Protein AF-A0A0A3XJP4-F1 (afdb_monomer_lite)

Radius of gyration: 14.22 Å; chains: 1; bounding box: 23×41×40 Å

Sequence (82 aa):
MAASVVGTQAFAWDGTNTTTGTSVEIERGQLVRSGRTIEVYDSDQGYKEYDVDSIRRYGRTVEIEATDTATGESTTLEMDDE

Foldseek 3Di:
DDDDDPPPPQDWWWWAWPVVRWIKTFDGPDDDDAQDKGWIQTPVPGIFIWHFHDWDDDDQWIWTWTATPVPRDIIITTTGND

pLDDT: mean 89.26, std 16.91, range [43.28, 98.62]

Organism: Bradyrhizobium japonicum (NCBI:txid375)

InterPro domains:
  IPR035160 Protein of unknown function DUF5334 [PF17268] (13-80)

Secondary structure (DSSP, 8-state):
------------EEEEETTT--EEEEPTT----TT-EEEEEETTTEEEEEEEEEEEEETTEEEEEEEETTT--EEEEEEE--

Structure (mmCIF, N/CA/C/O backbone):
data_AF-A0A0A3XJP4-F1
#
_entry.id   AF-A0A0A3XJP4-F1
#
loop_
_atom_site.group_PDB
_atom_site.id
_atom_site.type_symbol
_atom_site.label_atom_id
_atom_site.label_alt_id
_atom_site.label_comp_id
_atom_site.label_asym_id
_atom_site.label_entity_id
_atom_site.label_seq_id
_atom_site.pdbx_PDB_ins_code
_atom_site.Cartn_x
_atom_site.Cartn_y
_atom_site.Cartn_z
_atom_site.occupancy
_atom_site.B_iso_or_equiv
_atom_site.auth_seq_id
_atom_site.auth_comp_id
_atom_site.auth_asym_id
_atom_site.auth_atom_id
_atom_site.pdbx_PDB_model_num
ATOM 1 N N . MET A 1 1 ? 2.600 -35.582 -30.955 1.00 48.25 1 MET A N 1
ATOM 2 C CA . MET A 1 1 ? 2.710 -34.110 -30.965 1.00 48.25 1 MET A CA 1
ATOM 3 C C . MET A 1 1 ? 2.581 -33.650 -29.527 1.00 48.25 1 MET A C 1
ATOM 5 O O . MET A 1 1 ? 1.550 -33.911 -28.926 1.00 48.25 1 MET A O 1
ATOM 9 N N . ALA A 1 2 ? 3.650 -33.111 -28.944 1.00 43.28 2 ALA A N 1
ATOM 10 C CA . ALA A 1 2 ? 3.619 -32.583 -27.585 1.00 43.28 2 ALA A CA 1
ATOM 11 C C . ALA A 1 2 ? 3.126 -31.133 -27.658 1.00 43.28 2 ALA A C 1
ATOM 13 O O . ALA A 1 2 ? 3.754 -30.307 -28.315 1.00 43.28 2 ALA A O 1
ATOM 14 N N . ALA A 1 3 ? 1.972 -30.853 -27.058 1.00 45.75 3 ALA A N 1
ATOM 15 C CA . ALA A 1 3 ? 1.485 -29.492 -26.893 1.00 45.75 3 ALA A CA 1
ATOM 16 C C . ALA A 1 3 ?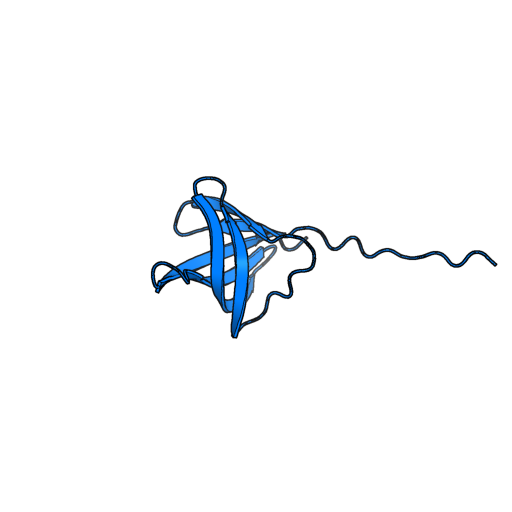 2.212 -28.878 -25.691 1.00 45.75 3 ALA A C 1
ATOM 18 O O . ALA A 1 3 ? 1.967 -29.265 -24.550 1.00 45.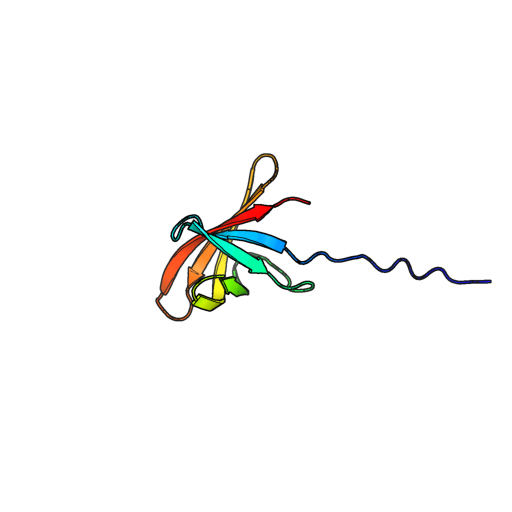75 3 ALA A O 1
ATOM 19 N N . SER A 1 4 ? 3.146 -27.966 -25.954 1.00 46.09 4 SER A N 1
ATOM 20 C CA . SER A 1 4 ? 3.808 -27.185 -24.912 1.00 46.09 4 SER A CA 1
ATOM 21 C C . SER A 1 4 ? 2.807 -26.193 -24.325 1.00 46.09 4 SER A C 1
ATOM 23 O O . SER A 1 4 ? 2.412 -25.236 -24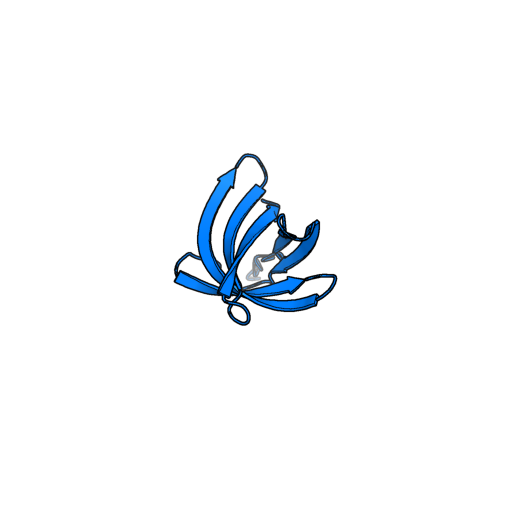.989 1.00 46.09 4 SER A O 1
ATOM 25 N N . VAL A 1 5 ? 2.388 -26.427 -23.083 1.00 49.25 5 VAL A N 1
ATOM 26 C CA . VAL A 1 5 ? 1.652 -25.441 -22.288 1.00 49.25 5 VAL A CA 1
ATOM 27 C C . VAL A 1 5 ? 2.655 -24.360 -21.897 1.00 49.25 5 VAL A C 1
ATOM 29 O O . VAL A 1 5 ? 3.469 -24.556 -20.998 1.00 49.25 5 VAL A O 1
ATOM 32 N N . VAL A 1 6 ? 2.639 -23.231 -22.603 1.00 52.31 6 VAL A N 1
ATOM 33 C CA . VAL A 1 6 ? 3.330 -22.020 -22.149 1.00 52.31 6 VAL A CA 1
ATOM 34 C C . VAL A 1 6 ? 2.501 -21.473 -20.991 1.00 52.31 6 VAL A C 1
ATOM 36 O O . VAL A 1 6 ? 1.547 -20.728 -21.192 1.00 52.31 6 VAL A O 1
ATOM 39 N N . GLY A 1 7 ? 2.801 -21.933 -19.777 1.00 43.34 7 GLY A N 1
ATOM 40 C CA . GLY A 1 7 ? 2.255 -21.348 -18.562 1.00 43.34 7 GLY A CA 1
ATOM 41 C C . GLY A 1 7 ? 2.848 -19.957 -18.399 1.00 43.34 7 GLY A C 1
ATOM 42 O O . GLY A 1 7 ? 4.042 -19.824 -18.138 1.00 43.34 7 GLY A O 1
ATOM 43 N N . THR A 1 8 ? 2.037 -18.919 -18.581 1.00 44.84 8 THR A N 1
ATOM 44 C CA . THR A 1 8 ? 2.387 -17.567 -18.156 1.00 44.84 8 THR A CA 1
ATOM 45 C C . THR A 1 8 ? 2.653 -17.614 -16.659 1.00 44.84 8 THR A C 1
ATOM 47 O O . THR A 1 8 ? 1.753 -17.841 -15.850 1.00 44.84 8 THR A O 1
ATOM 50 N N . GLN A 1 9 ? 3.915 -17.437 -16.281 1.00 43.31 9 GLN A N 1
ATOM 51 C CA . GLN A 1 9 ? 4.256 -17.115 -14.911 1.00 43.31 9 GLN A CA 1
ATOM 52 C C . GLN A 1 9 ? 3.671 -15.715 -14.636 1.00 43.31 9 GLN A C 1
ATOM 54 O O . GLN A 1 9 ? 4.315 -14.722 -14.919 1.00 43.31 9 GLN A O 1
ATOM 59 N N . ALA A 1 10 ? 2.413 -15.605 -14.202 1.00 52.00 10 ALA A N 1
ATOM 60 C CA . ALA A 1 10 ? 1.882 -14.352 -13.658 1.00 52.00 10 ALA A CA 1
ATOM 61 C C . ALA A 1 10 ? 2.577 -14.038 -12.314 1.00 52.00 10 ALA A C 1
ATOM 63 O O . ALA A 1 10 ? 2.254 -14.629 -11.297 1.00 52.00 10 ALA A O 1
ATOM 64 N N . PHE A 1 11 ? 3.647 -13.268 -12.272 1.00 58.00 11 PHE A N 1
ATOM 65 C CA . PHE A 1 11 ? 4.318 -13.020 -10.991 1.00 58.00 11 PHE A CA 1
ATOM 66 C C . PHE A 1 11 ? 3.349 -12.347 -9.991 1.00 58.00 11 PHE A C 1
ATOM 68 O O . PHE A 1 11 ? 2.341 -11.762 -10.406 1.00 58.00 11 PHE A O 1
ATOM 75 N N . ALA A 1 12 ? 3.558 -12.584 -8.689 1.00 82.62 12 ALA A N 1
ATOM 76 C CA . ALA A 1 12 ? 2.963 -11.704 -7.682 1.00 82.62 12 ALA A CA 1
ATOM 77 C C . ALA A 1 12 ? 3.536 -10.304 -7.920 1.00 82.62 12 ALA A C 1
ATOM 79 O O . ALA A 1 12 ? 4.583 -10.192 -8.551 1.00 82.62 12 ALA A O 1
ATOM 80 N N . TRP A 1 13 ? 2.824 -9.262 -7.512 1.00 94.00 13 TRP A N 1
ATOM 81 C CA . TRP A 1 13 ? 3.295 -7.906 -7.738 1.00 94.00 13 TRP A CA 1
ATOM 82 C C . TRP A 1 13 ? 3.844 -7.338 -6.442 1.00 94.00 13 TRP A C 1
ATOM 84 O O . TRP A 1 13 ? 3.069 -7.020 -5.540 1.00 94.00 13 TRP A O 1
ATOM 94 N N . ASP A 1 14 ? 5.164 -7.244 -6.355 1.00 96.12 14 ASP A N 1
ATOM 95 C CA . ASP A 1 14 ? 5.864 -6.684 -5.205 1.00 96.12 14 ASP A CA 1
ATOM 96 C C . ASP A 1 14 ? 5.924 -5.151 -5.281 1.00 96.12 14 ASP A C 1
ATOM 98 O O . ASP A 1 14 ? 5.946 -4.552 -6.363 1.00 96.12 14 ASP A O 1
ATOM 102 N N . GLY A 1 15 ? 5.930 -4.494 -4.123 1.00 96.69 15 GLY A N 1
ATOM 103 C CA . GLY A 1 15 ? 5.978 -3.041 -4.051 1.00 96.69 15 GLY A CA 1
ATOM 104 C C . GLY A 1 15 ? 6.148 -2.474 -2.647 1.00 96.69 15 GLY A C 1
ATOM 105 O O . GLY A 1 15 ? 6.471 -3.167 -1.680 1.00 96.69 15 GLY A O 1
ATOM 106 N N . THR A 1 16 ? 5.926 -1.167 -2.534 1.00 98.06 16 THR A N 1
ATOM 107 C CA . THR A 1 16 ? 5.967 -0.413 -1.277 1.00 98.06 16 THR A CA 1
ATOM 108 C C . THR A 1 16 ? 4.727 0.462 -1.140 1.00 98.06 16 THR A C 1
ATOM 110 O O . THR A 1 16 ? 4.362 1.197 -2.058 1.00 98.06 16 THR A O 1
ATOM 113 N N . ASN A 1 17 ? 4.095 0.446 0.032 1.00 97.94 17 ASN A N 1
ATOM 114 C CA . ASN A 1 17 ? 3.128 1.474 0.391 1.00 97.94 17 ASN A CA 1
ATOM 115 C C . ASN A 1 17 ? 3.893 2.750 0.766 1.00 97.94 17 ASN A C 1
ATOM 117 O O . ASN A 1 17 ? 4.596 2.794 1.773 1.00 97.94 17 ASN A O 1
ATOM 121 N N . THR A 1 18 ? 3.768 3.811 -0.026 1.00 96.69 18 THR A N 1
ATOM 122 C CA . THR A 1 18 ? 4.564 5.034 0.171 1.00 96.69 18 THR A CA 1
ATOM 123 C C . THR A 1 18 ? 4.083 5.889 1.346 1.00 96.69 18 THR A C 1
ATOM 125 O O . THR A 1 18 ? 4.806 6.775 1.799 1.00 96.69 18 THR A O 1
ATOM 128 N N . THR A 1 19 ? 2.883 5.625 1.874 1.00 95.31 19 THR A N 1
ATOM 129 C CA . THR A 1 19 ? 2.347 6.305 3.064 1.00 95.31 19 THR A CA 1
ATOM 130 C C . THR A 1 19 ? 2.957 5.748 4.347 1.00 95.31 19 THR A C 1
ATOM 132 O O . THR A 1 19 ? 3.318 6.513 5.240 1.00 95.31 19 THR A O 1
ATOM 135 N N . THR A 1 20 ? 3.078 4.425 4.444 1.00 95.62 20 THR A N 1
ATOM 136 C CA . THR A 1 20 ? 3.592 3.721 5.632 1.00 95.62 20 THR A CA 1
ATOM 137 C C . THR A 1 20 ? 5.075 3.364 5.520 1.00 95.62 20 THR A C 1
ATOM 139 O O . THR A 1 20 ? 5.744 3.215 6.539 1.00 95.62 20 THR A O 1
ATOM 142 N N . GLY A 1 21 ? 5.603 3.250 4.300 1.00 97.50 21 GLY A N 1
ATOM 143 C CA . GLY A 1 21 ? 6.947 2.750 4.006 1.00 97.50 21 GLY A CA 1
ATOM 144 C C . GLY A 1 21 ? 7.079 1.226 4.095 1.00 97.50 21 GLY A C 1
ATOM 145 O O . GLY A 1 21 ? 8.200 0.721 4.085 1.00 97.50 21 GLY A O 1
ATOM 146 N N . THR A 1 22 ? 5.965 0.501 4.217 1.00 97.94 22 THR A N 1
ATOM 147 C CA . THR A 1 22 ? 5.930 -0.961 4.355 1.00 97.94 22 THR A CA 1
ATOM 148 C C . THR A 1 22 ? 6.018 -1.647 2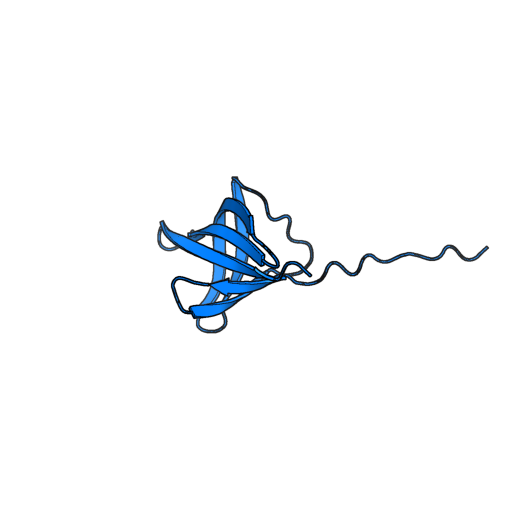.999 1.00 97.94 22 THR A C 1
ATOM 150 O O . THR A 1 22 ? 5.540 -1.128 1.986 1.00 97.94 22 THR A O 1
ATOM 153 N N . SER A 1 23 ? 6.625 -2.833 2.980 1.00 98.06 23 SER A N 1
ATOM 154 C CA . SER A 1 23 ? 6.604 -3.695 1.800 1.00 98.06 23 SER A CA 1
ATOM 155 C C . SER A 1 23 ? 5.207 -4.271 1.616 1.00 98.06 23 SER A C 1
ATOM 157 O O . SER A 1 23 ? 4.574 -4.694 2.589 1.00 98.06 23 SER A O 1
ATOM 159 N N . VAL A 1 24 ? 4.749 -4.298 0.368 1.00 98.12 24 VAL A N 1
ATOM 160 C CA . VAL A 1 24 ? 3.437 -4.824 0.001 1.00 98.12 24 VAL A CA 1
ATOM 161 C C . VAL A 1 24 ? 3.529 -5.816 -1.151 1.00 98.12 24 VAL A C 1
ATOM 163 O O . VAL A 1 24 ? 4.403 -5.695 -2.003 1.00 98.12 24 VAL A O 1
ATOM 166 N N . GLU A 1 25 ? 2.602 -6.770 -1.190 1.00 97.88 25 GLU A N 1
ATOM 167 C CA . GLU A 1 25 ? 2.485 -7.761 -2.262 1.00 97.88 25 GLU A CA 1
ATOM 168 C C . GLU A 1 25 ? 1.022 -7.879 -2.714 1.00 97.88 25 GLU A C 1
ATOM 170 O O . GLU A 1 25 ? 0.109 -7.993 -1.893 1.00 97.88 25 GLU A O 1
ATOM 175 N N . ILE A 1 26 ? 0.787 -7.872 -4.027 1.00 96.69 26 ILE A N 1
ATOM 176 C CA . ILE A 1 26 ? -0.493 -8.270 -4.626 1.00 96.69 26 ILE A CA 1
ATOM 177 C C . ILE A 1 26 ? -0.344 -9.690 -5.158 1.00 96.69 26 ILE A C 1
ATOM 179 O O . ILE A 1 26 ? 0.466 -9.950 -6.052 1.00 96.69 26 ILE A O 1
ATOM 183 N N . GLU A 1 27 ? -1.168 -10.609 -4.657 1.00 93.06 27 GLU A N 1
ATOM 184 C CA . GLU A 1 27 ? -1.096 -12.004 -5.076 1.00 93.06 27 GLU A CA 1
ATOM 185 C C . GLU A 1 27 ? -1.343 -12.179 -6.586 1.00 93.06 27 GLU A C 1
ATOM 187 O O . GLU A 1 27 ? -2.181 -11.525 -7.223 1.00 93.06 27 GLU A O 1
ATOM 192 N N . ARG A 1 28 ? -0.628 -13.150 -7.165 1.00 88.12 28 ARG A N 1
ATOM 193 C CA . ARG A 1 28 ? -0.767 -13.565 -8.565 1.00 88.12 28 ARG A CA 1
ATOM 194 C C . ARG A 1 28 ? -2.236 -13.774 -8.945 1.00 88.12 28 ARG A C 1
ATOM 196 O O . ARG A 1 28 ? -2.956 -14.558 -8.336 1.00 88.12 28 ARG A O 1
ATOM 203 N N . GLY A 1 29 ? -2.624 -13.211 -10.088 1.00 86.62 29 GLY A N 1
ATOM 204 C CA . GLY A 1 29 ? -3.915 -13.492 -10.725 1.00 86.62 29 GLY A CA 1
ATOM 205 C C . GLY A 1 29 ? -5.044 -12.548 -10.317 1.00 86.62 29 GLY A C 1
ATOM 206 O O . GLY A 1 29 ? -6.126 -12.628 -10.906 1.00 86.62 29 GLY A O 1
ATOM 207 N N . GLN A 1 30 ? -4.794 -11.613 -9.397 1.00 92.19 30 GLN A N 1
ATOM 208 C CA . GLN A 1 30 ? -5.697 -10.489 -9.190 1.00 92.19 30 GLN A CA 1
ATOM 209 C C . GLN A 1 30 ? -5.709 -9.566 -10.411 1.00 92.19 30 GLN A C 1
ATOM 211 O O . GLN A 1 30 ? -4.685 -9.285 -11.034 1.00 92.19 30 GLN A O 1
ATOM 216 N N . LEU A 1 31 ? -6.898 -9.086 -10.777 1.00 91.88 31 LEU A N 1
ATOM 217 C CA . LEU A 1 31 ? -7.053 -8.171 -11.900 1.00 91.88 31 LEU A CA 1
ATOM 218 C C . LEU A 1 31 ? -7.101 -6.722 -11.412 1.00 91.88 31 LEU A C 1
ATOM 220 O O . LEU A 1 31 ? -8.183 -6.160 -11.210 1.00 91.88 31 LEU A O 1
ATOM 224 N N . VAL A 1 32 ? -5.918 -6.126 -11.302 1.00 93.94 32 VAL A N 1
ATOM 225 C CA . VAL A 1 32 ? -5.710 -4.747 -10.851 1.00 93.94 32 VAL A CA 1
ATOM 226 C C . VAL A 1 32 ? -6.186 -3.752 -11.918 1.00 93.94 32 VAL A C 1
ATOM 228 O O . VAL A 1 32 ? -5.664 -3.709 -13.034 1.00 93.94 32 VAL A O 1
ATOM 231 N N . ARG A 1 33 ? -7.227 -2.970 -11.605 1.00 94.81 33 ARG A N 1
ATOM 232 C CA . ARG A 1 33 ? -7.721 -1.850 -12.431 1.00 94.81 33 ARG A CA 1
ATOM 233 C C . ARG A 1 33 ? -8.486 -0.844 -11.574 1.00 94.81 33 ARG A C 1
ATOM 235 O O . ARG A 1 33 ? -9.122 -1.254 -10.609 1.00 94.81 33 ARG A O 1
ATOM 242 N N . SER A 1 34 ? -8.550 0.410 -12.019 1.00 96.94 34 SER A N 1
ATOM 243 C CA . SER A 1 34 ? -9.438 1.422 -11.435 1.00 96.94 34 SER A CA 1
ATOM 244 C C . SER A 1 34 ? -10.888 0.947 -11.306 1.00 96.94 34 SER A C 1
ATOM 246 O O . SER A 1 34 ? -11.430 0.285 -12.203 1.00 96.94 34 SER A O 1
ATOM 248 N N . GLY A 1 35 ? -11.519 1.313 -10.191 1.00 95.69 35 GLY A N 1
ATOM 249 C CA . GLY A 1 35 ? -12.886 0.940 -9.836 1.00 95.69 35 GLY A CA 1
ATOM 250 C C . GLY A 1 35 ? -13.039 -0.518 -9.402 1.00 95.69 35 GLY A C 1
ATOM 251 O O . GLY A 1 35 ? -14.122 -1.086 -9.559 1.00 95.69 35 GLY A O 1
ATOM 252 N N . ARG A 1 36 ? -11.966 -1.162 -8.934 1.00 96.50 36 ARG A N 1
ATOM 253 C CA . ARG A 1 36 ? -12.028 -2.486 -8.307 1.00 96.50 36 ARG A CA 1
ATOM 254 C C . ARG A 1 36 ? -11.336 -2.490 -6.964 1.00 96.50 36 ARG A C 1
ATOM 256 O O . ARG A 1 36 ? -10.300 -1.859 -6.818 1.00 96.50 36 ARG A O 1
ATOM 263 N N . THR A 1 37 ? -11.867 -3.308 -6.071 1.00 98.12 37 THR A N 1
ATOM 264 C CA . THR A 1 37 ? -11.191 -3.715 -4.849 1.00 98.12 37 THR A CA 1
ATOM 265 C C . THR A 1 37 ? -10.139 -4.778 -5.168 1.00 98.12 37 THR A C 1
ATOM 267 O O . THR A 1 37 ? -10.399 -5.695 -5.958 1.00 98.12 37 THR A O 1
ATOM 270 N N . ILE A 1 38 ? -8.959 -4.635 -4.578 1.00 97.62 38 ILE A N 1
ATOM 271 C CA . ILE A 1 38 ? -7.858 -5.600 -4.602 1.00 97.62 38 ILE A CA 1
ATOM 272 C C . ILE A 1 38 ? -7.481 -5.974 -3.169 1.00 97.62 38 ILE A C 1
ATOM 274 O O . ILE A 1 38 ? -7.705 -5.192 -2.245 1.00 97.62 38 ILE A O 1
ATOM 278 N N . GLU A 1 39 ? -6.899 -7.156 -3.000 1.00 97.94 39 GLU A N 1
ATOM 279 C CA . GLU A 1 39 ? -6.306 -7.583 -1.733 1.00 97.94 39 GLU A CA 1
ATOM 280 C C . GLU A 1 39 ? -4.786 -7.441 -1.829 1.00 97.94 39 GLU A C 1
ATOM 282 O O . GLU A 1 39 ? -4.173 -7.835 -2.825 1.00 97.94 39 GLU A O 1
ATOM 287 N N . VAL A 1 40 ? -4.197 -6.843 -0.801 1.00 98.06 40 VAL A N 1
ATOM 288 C CA . VAL A 1 40 ? -2.778 -6.509 -0.718 1.00 98.06 40 VAL A CA 1
ATOM 289 C C . VAL A 1 40 ? -2.260 -7.020 0.618 1.00 98.06 40 VAL A C 1
ATOM 291 O O . VAL A 1 40 ? -2.810 -6.679 1.665 1.00 98.06 40 VAL A O 1
ATOM 294 N N . TYR A 1 41 ? -1.207 -7.827 0.605 1.00 97.88 41 TYR A N 1
ATOM 295 C CA . TYR A 1 41 ? -0.490 -8.181 1.822 1.00 97.88 41 TYR A CA 1
ATOM 296 C C . TYR A 1 41 ? 0.447 -7.035 2.210 1.00 97.88 41 TYR A C 1
ATOM 298 O O . TYR A 1 41 ? 1.301 -6.658 1.417 1.00 97.88 41 TYR A O 1
ATOM 306 N N . ASP A 1 42 ? 0.301 -6.491 3.417 1.00 97.81 42 ASP A N 1
ATOM 307 C CA . ASP A 1 42 ? 1.208 -5.514 4.023 1.00 97.81 42 ASP A CA 1
ATOM 308 C C . ASP A 1 42 ? 2.095 -6.199 5.075 1.00 97.81 42 ASP A C 1
ATOM 310 O O . ASP A 1 42 ? 1.603 -6.955 5.918 1.00 97.81 42 ASP A O 1
ATOM 314 N N . SER A 1 43 ? 3.407 -5.941 5.050 1.00 97.50 43 SER A N 1
ATOM 315 C CA . SER A 1 43 ? 4.368 -6.621 5.932 1.00 97.50 43 SER A CA 1
ATOM 316 C C . SER A 1 43 ? 4.130 -6.406 7.428 1.00 97.50 43 SER A C 1
ATOM 318 O O . SER A 1 43 ? 4.495 -7.270 8.229 1.00 97.50 43 SER A O 1
ATOM 320 N N . ASP A 1 44 ? 3.529 -5.279 7.805 1.00 97.56 44 ASP A N 1
ATOM 321 C CA . ASP A 1 44 ? 3.327 -4.885 9.199 1.00 97.56 44 ASP A CA 1
ATOM 322 C C . ASP A 1 44 ? 1.883 -5.124 9.650 1.00 97.56 44 ASP A C 1
ATOM 324 O O . ASP A 1 44 ? 1.632 -5.383 10.831 1.00 97.56 44 ASP A O 1
ATOM 328 N N . GLN A 1 45 ? 0.927 -5.032 8.723 1.00 95.31 45 GLN A N 1
ATOM 329 C CA . GLN A 1 45 ? -0.508 -5.068 9.018 1.00 95.31 45 GLN A CA 1
ATOM 330 C C . GLN A 1 45 ? -1.204 -6.360 8.564 1.00 95.31 45 GLN A C 1
ATOM 332 O O . GLN A 1 45 ? -2.322 -6.631 9.005 1.00 95.31 45 GLN A O 1
ATOM 337 N N . GLY A 1 46 ? -0.549 -7.186 7.745 1.00 97.31 46 GLY A N 1
ATOM 338 C CA . GLY A 1 46 ? -1.153 -8.354 7.108 1.00 97.31 46 GLY A CA 1
ATOM 339 C C . GLY A 1 46 ? -2.017 -7.973 5.903 1.00 97.31 46 GLY A C 1
ATOM 340 O O . GLY A 1 46 ? -1.824 -6.927 5.293 1.00 97.31 46 GLY A O 1
ATOM 341 N N . TYR A 1 47 ? -2.965 -8.835 5.534 1.00 97.44 47 TYR A N 1
ATOM 342 C CA . TYR A 1 47 ? -3.829 -8.597 4.374 1.00 97.44 47 TYR A CA 1
ATOM 343 C C . TYR A 1 47 ? -4.789 -7.425 4.591 1.00 97.44 47 TYR A C 1
ATOM 345 O O . TYR A 1 47 ? -5.452 -7.321 5.628 1.00 97.44 47 TYR A O 1
ATOM 353 N N . LYS A 1 48 ? -4.885 -6.575 3.571 1.00 97.81 48 LYS A N 1
ATOM 354 C CA . LYS A 1 48 ? -5.751 -5.401 3.512 1.00 97.81 48 LYS A CA 1
ATOM 355 C C . LYS A 1 48 ? -6.461 -5.328 2.170 1.00 97.81 48 LYS A C 1
ATOM 357 O O . LYS A 1 48 ? -5.922 -5.734 1.144 1.00 97.81 48 LYS A O 1
ATO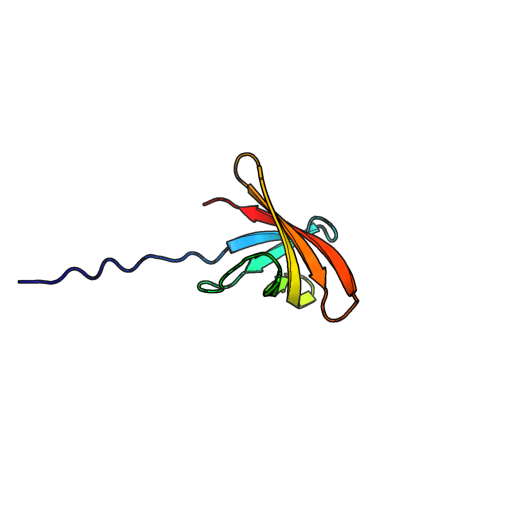M 362 N N . GLU A 1 49 ? -7.661 -4.765 2.184 1.00 98.25 49 GLU A N 1
ATOM 363 C CA . GLU A 1 49 ? -8.443 -4.513 0.979 1.00 98.25 49 GLU A CA 1
ATOM 364 C C . GLU A 1 49 ? -8.376 -3.032 0.603 1.00 98.25 49 GLU A C 1
ATOM 366 O O . GLU A 1 49 ? -8.504 -2.142 1.448 1.00 98.25 49 GLU A O 1
ATOM 371 N N . TYR A 1 50 ? -8.189 -2.778 -0.688 1.00 98.50 50 TYR A N 1
ATOM 372 C CA . TYR A 1 50 ? -8.017 -1.441 -1.236 1.00 98.50 50 TYR A CA 1
ATOM 373 C C . TYR A 1 50 ? -8.877 -1.253 -2.478 1.00 98.50 50 TYR A C 1
ATOM 375 O O . TYR A 1 50 ? -8.793 -2.043 -3.419 1.00 98.50 50 TYR A O 1
ATOM 383 N N . ASP A 1 51 ? -9.663 -0.183 -2.518 1.00 98.62 51 ASP A N 1
ATOM 384 C CA . ASP A 1 51 ? -10.343 0.261 -3.729 1.00 98.62 51 ASP A CA 1
ATOM 385 C C . ASP A 1 51 ? -9.366 1.032 -4.614 1.00 98.62 51 ASP A C 1
ATOM 387 O O . ASP A 1 51 ? -8.810 2.049 -4.210 1.00 98.62 51 ASP A O 1
ATOM 391 N N . VAL A 1 52 ? -9.142 0.545 -5.834 1.00 98.44 52 VAL A N 1
ATOM 392 C CA . VAL A 1 52 ? -8.220 1.175 -6.779 1.00 98.44 52 VAL A CA 1
ATOM 393 C C . VAL A 1 52 ? -8.871 2.401 -7.404 1.00 98.44 52 VAL A C 1
ATOM 395 O O . VAL A 1 52 ? -9.816 2.289 -8.193 1.00 98.44 52 VAL A O 1
ATOM 398 N N . ASP A 1 53 ? -8.292 3.563 -7.141 1.00 98.25 53 ASP A N 1
ATOM 399 C CA . ASP A 1 53 ? -8.728 4.836 -7.696 1.00 98.25 53 ASP A CA 1
ATOM 400 C C . ASP A 1 53 ? -8.082 5.065 -9.068 1.00 98.25 53 ASP A C 1
ATOM 402 O O . ASP A 1 53 ? -8.759 5.286 -10.079 1.00 98.25 53 ASP A O 1
ATOM 406 N N . SER A 1 54 ? -6.756 4.946 -9.152 1.00 98.00 54 SER A N 1
ATOM 407 C CA . SER A 1 54 ? -5.996 5.264 -10.364 1.00 98.00 54 SER A CA 1
ATOM 408 C C . SER A 1 54 ? -4.716 4.434 -10.482 1.00 98.00 54 SER A C 1
ATOM 410 O O . SER A 1 54 ? -4.173 3.971 -9.486 1.00 98.00 54 SER A O 1
ATOM 412 N N . ILE A 1 55 ? -4.263 4.206 -11.721 1.00 97.38 55 ILE A N 1
ATOM 413 C CA . ILE A 1 55 ? -3.042 3.448 -12.030 1.00 97.38 55 ILE A CA 1
ATOM 414 C C . ILE A 1 55 ? -2.205 4.254 -13.015 1.00 97.38 55 ILE A C 1
ATOM 416 O O . ILE A 1 55 ? -2.705 4.662 -14.071 1.00 97.38 55 ILE A O 1
ATOM 420 N N . ARG A 1 56 ? -0.927 4.463 -12.698 1.00 96.69 56 ARG A N 1
ATOM 421 C CA . ARG A 1 56 ? 0.002 5.253 -13.511 1.00 96.69 56 ARG A CA 1
ATOM 422 C C . ARG A 1 56 ? 1.362 4.569 -13.587 1.00 96.69 56 ARG A C 1
ATOM 424 O O . ARG A 1 56 ? 1.920 4.169 -12.578 1.00 96.69 56 ARG A O 1
ATOM 431 N N . ARG A 1 57 ? 1.908 4.447 -14.797 1.00 94.38 57 ARG A N 1
ATOM 432 C CA . ARG A 1 57 ? 3.258 3.913 -15.025 1.00 94.38 57 ARG A CA 1
ATOM 433 C C . ARG A 1 57 ? 4.281 5.043 -15.013 1.00 94.38 57 ARG A C 1
ATOM 435 O O . ARG A 1 57 ? 4.134 5.988 -15.791 1.00 94.38 57 ARG A O 1
ATOM 442 N N . TYR A 1 58 ? 5.338 4.897 -14.219 1.00 89.25 58 TYR A N 1
ATOM 443 C CA . TYR A 1 58 ? 6.449 5.843 -14.147 1.00 89.25 58 TYR A CA 1
ATOM 444 C C . TYR A 1 58 ? 7.791 5.108 -14.129 1.00 89.25 58 TYR A C 1
ATOM 446 O O . TYR A 1 58 ? 8.160 4.443 -13.172 1.00 89.25 58 TYR A O 1
ATOM 454 N N . GLY A 1 59 ? 8.576 5.254 -15.199 1.00 90.62 59 GLY A N 1
ATOM 455 C CA . GLY A 1 59 ? 9.908 4.652 -15.266 1.00 90.62 59 GLY A CA 1
ATOM 456 C C . GLY A 1 59 ? 9.868 3.122 -15.197 1.00 90.62 59 GLY A C 1
ATOM 457 O O . GLY A 1 59 ? 9.563 2.487 -16.200 1.00 90.62 59 GLY A O 1
ATOM 458 N N . ARG A 1 60 ? 10.247 2.563 -14.041 1.00 91.75 60 ARG A N 1
ATOM 459 C CA . ARG A 1 60 ? 10.296 1.116 -13.756 1.00 91.75 60 ARG A CA 1
ATOM 460 C C . ARG A 1 60 ? 9.270 0.685 -12.703 1.00 91.75 60 ARG A C 1
ATOM 462 O O . ARG A 1 60 ? 9.375 -0.423 -12.195 1.00 91.75 60 ARG A O 1
ATOM 469 N N . THR A 1 61 ? 8.334 1.561 -12.353 1.00 94.56 61 THR A N 1
ATOM 470 C CA . THR A 1 61 ? 7.312 1.292 -11.343 1.00 94.56 61 THR A CA 1
ATOM 471 C C . THR A 1 61 ? 5.918 1.622 -11.866 1.00 94.56 61 THR A C 1
ATOM 473 O O . THR A 1 61 ? 5.729 2.352 -12.854 1.00 94.56 61 THR A O 1
ATOM 476 N N . VAL A 1 62 ? 4.920 1.061 -11.193 1.00 96.44 62 VAL A N 1
ATOM 477 C CA . VAL A 1 62 ? 3.509 1.382 -11.361 1.00 96.44 62 VAL A CA 1
ATOM 478 C C . VAL A 1 62 ? 2.965 1.896 -10.043 1.00 96.44 62 VAL A C 1
ATOM 480 O O . VAL A 1 62 ? 2.919 1.176 -9.056 1.00 96.44 62 VAL A O 1
ATOM 483 N N . GLU A 1 63 ? 2.515 3.141 -10.041 1.00 97.44 63 GLU A N 1
ATOM 484 C CA . GLU A 1 63 ? 1.828 3.733 -8.905 1.00 97.44 63 GLU A CA 1
ATOM 485 C C . GLU A 1 63 ? 0.333 3.424 -8.983 1.00 97.44 63 GLU A C 1
ATOM 487 O O . GLU A 1 63 ? -0.324 3.662 -10.006 1.00 97.44 63 GLU A O 1
ATOM 492 N N . ILE A 1 64 ? -0.205 2.924 -7.879 1.00 97.94 64 ILE A N 1
ATOM 493 C CA . ILE A 1 64 ? -1.624 2.687 -7.660 1.00 97.94 64 ILE A CA 1
ATOM 494 C C . ILE A 1 64 ? -2.074 3.645 -6.560 1.00 97.94 64 ILE A C 1
ATOM 496 O O . ILE A 1 64 ? -1.691 3.497 -5.402 1.00 97.94 64 ILE A O 1
ATOM 500 N N . GLU A 1 65 ? -2.891 4.631 -6.916 1.00 98.31 65 GLU A N 1
ATOM 501 C CA . GLU A 1 65 ? -3.647 5.408 -5.933 1.00 98.31 65 GLU A CA 1
ATOM 502 C C . GLU A 1 65 ? -4.847 4.560 -5.506 1.00 98.31 65 GLU A C 1
ATOM 504 O O . GLU A 1 65 ? -5.593 4.072 -6.365 1.00 98.31 65 GLU A O 1
ATOM 509 N N . ALA A 1 66 ? -5.004 4.350 -4.201 1.00 98.25 66 ALA A N 1
ATOM 510 C CA . ALA A 1 66 ? -6.043 3.483 -3.667 1.00 98.25 66 ALA A CA 1
ATOM 511 C C . ALA A 1 66 ? -6.575 3.968 -2.318 1.00 98.25 66 ALA A C 1
ATOM 513 O O . ALA A 1 66 ? -5.893 4.685 -1.585 1.00 98.25 66 ALA A O 1
ATOM 514 N N . THR A 1 67 ? -7.772 3.517 -1.965 1.00 98.50 67 THR A N 1
ATOM 515 C CA . THR A 1 67 ? -8.440 3.845 -0.705 1.00 98.50 67 THR A CA 1
ATOM 516 C C . THR A 1 67 ? -8.644 2.581 0.126 1.00 98.50 67 THR A C 1
ATOM 518 O O . THR A 1 67 ? -9.186 1.594 -0.364 1.00 98.50 67 THR A O 1
ATOM 521 N N . ASP A 1 68 ? -8.189 2.597 1.379 1.00 98.00 68 ASP A N 1
ATOM 522 C CA . ASP A 1 68 ? -8.377 1.507 2.343 1.00 98.00 68 ASP A CA 1
ATOM 523 C C . ASP A 1 68 ? -9.874 1.302 2.608 1.00 98.00 68 ASP A C 1
ATOM 525 O O . ASP A 1 68 ? -10.569 2.234 3.021 1.00 98.00 68 ASP A O 1
ATOM 529 N N . THR A 1 69 ? -10.394 0.098 2.372 1.00 98.00 69 THR A N 1
ATOM 530 C CA . THR A 1 69 ? -11.839 -0.158 2.503 1.00 98.00 69 THR A CA 1
ATOM 531 C C . THR A 1 69 ? -12.313 -0.176 3.957 1.00 98.00 69 THR A C 1
ATOM 533 O O . THR A 1 69 ? -13.496 0.054 4.222 1.00 98.00 69 THR A O 1
ATOM 536 N N . ALA A 1 70 ? -11.413 -0.428 4.910 1.00 97.44 70 ALA A N 1
ATOM 537 C CA . ALA A 1 70 ? -11.725 -0.484 6.330 1.00 97.44 70 ALA A CA 1
ATOM 538 C C . ALA A 1 70 ? -11.689 0.904 6.982 1.00 97.44 70 ALA A C 1
ATOM 540 O O . ALA A 1 70 ? -12.525 1.187 7.846 1.00 97.44 70 ALA A O 1
ATOM 541 N N . THR A 1 71 ? -10.747 1.770 6.592 1.00 97.25 71 THR A N 1
ATOM 542 C CA . THR A 1 71 ? -10.581 3.104 7.203 1.00 97.25 71 THR A CA 1
ATOM 543 C C . THR A 1 71 ? -11.088 4.258 6.339 1.00 97.25 71 THR A C 1
ATOM 545 O O . THR A 1 71 ? -11.410 5.321 6.872 1.00 97.25 71 THR A O 1
ATOM 548 N N . GLY A 1 72 ? -11.206 4.065 5.025 1.00 97.81 72 GLY A N 1
ATOM 549 C CA . GLY A 1 72 ? -11.509 5.121 4.058 1.00 97.81 72 GLY A CA 1
ATOM 550 C C . GLY A 1 72 ? -10.332 6.061 3.780 1.00 97.81 72 GLY A C 1
ATOM 551 O O . GLY A 1 72 ? -10.527 7.114 3.173 1.00 97.81 72 GLY A O 1
ATOM 552 N N . GLU A 1 73 ? -9.126 5.728 4.244 1.00 97.25 73 GLU A N 1
ATOM 553 C CA . GLU A 1 73 ? -7.927 6.540 4.039 1.00 97.25 73 GLU A CA 1
ATOM 554 C C . GLU A 1 73 ? -7.268 6.231 2.693 1.00 97.25 73 GLU A C 1
ATOM 556 O O . GLU A 1 73 ? -7.122 5.074 2.299 1.00 97.25 73 GLU A O 1
ATOM 561 N N . SER A 1 74 ? -6.837 7.277 1.989 1.00 97.62 74 SER A N 1
ATOM 562 C CA . SER A 1 74 ? -6.115 7.134 0.725 1.00 97.62 74 SER A CA 1
ATOM 563 C C . SER A 1 74 ? -4.639 6.813 0.947 1.00 97.62 74 SER A C 1
ATOM 565 O O . SER A 1 74 ? -4.005 7.313 1.878 1.00 97.62 74 SER A O 1
ATOM 567 N N . THR A 1 75 ? -4.074 6.025 0.041 1.00 98.06 75 THR A N 1
ATOM 568 C CA . THR A 1 75 ? -2.665 5.647 0.010 1.00 98.06 75 THR A CA 1
ATOM 569 C C . THR A 1 75 ? -2.160 5.531 -1.430 1.00 98.06 75 THR A C 1
ATOM 571 O O . THR A 1 75 ? -2.932 5.585 -2.392 1.00 98.06 75 THR A O 1
ATOM 574 N N . THR A 1 76 ? -0.849 5.363 -1.582 1.00 98.25 76 THR A N 1
ATOM 575 C CA . THR A 1 76 ? -0.212 5.072 -2.866 1.00 98.25 76 THR A CA 1
ATOM 576 C C . THR A 1 76 ? 0.656 3.831 -2.716 1.00 98.25 76 THR A C 1
ATOM 578 O O . THR A 1 76 ? 1.536 3.784 -1.857 1.00 98.25 76 THR A O 1
ATOM 581 N N . LEU A 1 77 ? 0.408 2.835 -3.563 1.00 98.06 77 LEU A N 1
ATOM 582 C CA . LEU A 1 77 ? 1.231 1.636 -3.684 1.00 98.06 77 LEU A CA 1
ATOM 583 C C . LEU A 1 77 ? 2.142 1.813 -4.901 1.00 98.06 77 LEU A C 1
ATOM 585 O O . LEU A 1 77 ? 1.648 1.950 -6.020 1.00 98.06 77 LEU A O 1
ATOM 589 N N . GLU A 1 78 ? 3.452 1.861 -4.690 1.00 97.88 78 GLU A N 1
ATOM 590 C CA . GLU A 1 78 ? 4.448 1.858 -5.763 1.00 97.88 78 GLU A CA 1
ATOM 591 C C . GLU A 1 78 ? 4.892 0.414 -6.007 1.00 97.88 78 GLU A C 1
ATOM 593 O O . GLU A 1 78 ? 5.534 -0.189 -5.151 1.00 97.88 78 GLU A O 1
ATOM 598 N N . MET A 1 79 ? 4.516 -0.144 -7.156 1.00 96.81 79 MET A N 1
ATOM 599 C CA . MET A 1 79 ? 4.732 -1.547 -7.517 1.00 96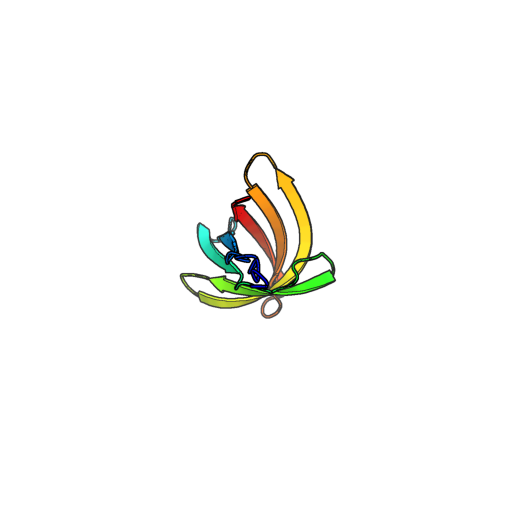.81 79 MET A CA 1
ATOM 600 C C . MET A 1 79 ? 5.846 -1.681 -8.559 1.00 96.81 79 MET A C 1
ATOM 602 O O . MET A 1 79 ? 5.946 -0.844 -9.461 1.00 96.81 79 MET A O 1
ATOM 606 N N . ASP A 1 80 ? 6.652 -2.736 -8.491 1.00 94.62 80 ASP A N 1
ATOM 607 C CA . ASP A 1 80 ? 7.758 -2.978 -9.425 1.00 94.62 80 ASP A CA 1
ATOM 608 C C . ASP A 1 80 ? 7.249 -3.405 -10.817 1.00 94.62 80 ASP A C 1
ATOM 610 O O . ASP A 1 80 ? 6.513 -4.371 -10.953 1.00 94.62 80 ASP A O 1
ATOM 614 N N . ASP A 1 81 ? 7.620 -2.711 -11.898 1.00 85.69 81 ASP A N 1
ATOM 615 C CA . ASP A 1 81 ? 7.221 -3.089 -13.271 1.00 85.69 81 ASP A CA 1
ATOM 616 C C . ASP A 1 81 ? 8.192 -4.153 -13.827 1.00 85.69 81 ASP A C 1
ATOM 618 O O . ASP A 1 81 ? 9.142 -3.826 -14.549 1.00 85.69 81 ASP A O 1
ATOM 622 N N . GLU A 1 82 ? 7.988 -5.413 -13.428 1.00 69.62 82 GLU A N 1
ATOM 623 C CA . GLU A 1 82 ? 8.801 -6.589 -13.807 1.00 69.62 82 GLU A CA 1
ATOM 624 C C . GLU A 1 82 ? 8.401 -7.291 -15.121 1.00 69.62 82 GLU A C 1
ATOM 626 O O . GLU A 1 82 ? 7.195 -7.387 -15.455 1.00 69.62 82 GLU A O 1
#